Protein AF-A0A2W4NJB2-F1 (afdb_monomer_lite)

Foldseek 3Di:
DDDDDPPLDQQPCVNVVAQAAWDGSVPGDIDGHDDDDQQFDAQLPHHNDTDWLLDDPRDFDACVNVVAQADWDGRRNGDIYGNHDDDPQWDACPPHHRDTHHDDDDDFDDCVNLVAQADWDGRVPPDIDGNHADDPQWHQPHVRNDTDHPDD

pLDDT: mean 83.18, std 14.78, range [39.47, 97.06]

Radius of gyration: 31.22 Å; chains: 1; bounding box: 65×53×68 Å

Structure (mmCIF, N/CA/C/O backbone):
data_AF-A0A2W4NJB2-F1
#
_entry.id   AF-A0A2W4NJB2-F1
#
loop_
_atom_site.group_PDB
_atom_site.id
_atom_site.type_symbol
_atom_site.label_atom_id
_atom_site.label_alt_id
_atom_site.label_comp_id
_atom_site.label_asym_id
_atom_site.label_entity_id
_atom_site.label_seq_id
_atom_site.pdbx_PDB_ins_code
_atom_site.Cartn_x
_atom_site.Cartn_y
_atom_site.Cartn_z
_atom_site.occupancy
_atom_site.B_iso_or_equiv
_atom_site.auth_seq_id
_atom_site.auth_comp_id
_atom_site.auth_asym_id
_atom_site.auth_atom_id
_atom_site.pdbx_PDB_model_num
ATOM 1 N N . MET A 1 1 ? 9.952 39.858 -34.408 1.00 39.47 1 MET A N 1
ATOM 2 C CA . MET A 1 1 ? 11.120 39.168 -34.998 1.00 39.47 1 MET A CA 1
ATOM 3 C C . MET A 1 1 ? 12.391 39.791 -34.422 1.00 39.47 1 MET A C 1
ATOM 5 O O . MET A 1 1 ? 12.916 40.743 -34.991 1.00 39.47 1 MET A O 1
ATOM 9 N N . ARG A 1 2 ? 12.824 39.369 -33.225 1.00 43.12 2 ARG A N 1
ATOM 10 C CA . ARG A 1 2 ? 14.043 39.904 -32.595 1.00 43.12 2 ARG A CA 1
ATOM 11 C C . ARG A 1 2 ? 15.252 39.201 -33.215 1.00 43.12 2 ARG A C 1
ATOM 13 O O . ARG A 1 2 ? 15.374 37.991 -33.103 1.00 43.12 2 ARG A O 1
ATOM 20 N N . ARG A 1 3 ? 16.104 39.956 -33.914 1.00 46.75 3 ARG A N 1
ATOM 21 C CA . ARG A 1 3 ? 17.381 39.461 -34.444 1.00 46.75 3 ARG A CA 1
ATOM 22 C C . ARG A 1 3 ? 18.374 39.353 -33.280 1.00 46.75 3 ARG A C 1
ATOM 24 O O . ARG A 1 3 ? 18.664 40.368 -32.650 1.00 46.75 3 ARG A O 1
ATOM 31 N N . LEU A 1 4 ? 18.843 38.142 -32.981 1.00 44.22 4 LEU A N 1
ATOM 32 C CA . LEU A 1 4 ? 19.914 37.887 -32.011 1.00 44.22 4 LEU A CA 1
ATOM 33 C C . LEU A 1 4 ? 21.261 38.432 -32.539 1.00 44.22 4 LEU A C 1
ATOM 35 O O . LEU A 1 4 ? 21.484 38.426 -33.754 1.00 44.22 4 LEU A O 1
ATOM 39 N N . PRO A 1 5 ? 22.151 38.931 -31.658 1.00 46.00 5 PRO A N 1
ATOM 40 C CA . PRO A 1 5 ? 23.464 39.443 -32.040 1.00 46.00 5 PRO A CA 1
ATOM 41 C C . PRO A 1 5 ? 24.346 38.325 -32.612 1.00 46.00 5 PRO A C 1
ATOM 43 O O . PRO A 1 5 ? 24.349 37.199 -32.113 1.00 46.00 5 PRO A O 1
ATOM 46 N N . ALA A 1 6 ? 25.108 38.650 -33.658 1.00 42.94 6 ALA A N 1
ATOM 47 C CA . ALA A 1 6 ? 26.043 37.737 -34.306 1.00 42.94 6 ALA A CA 1
ATOM 48 C C . ALA A 1 6 ? 27.057 37.188 -33.282 1.00 42.94 6 ALA A C 1
ATOM 50 O O . ALA A 1 6 ? 27.917 37.926 -32.809 1.00 42.94 6 ALA A O 1
ATOM 51 N N . GLY A 1 7 ? 26.926 35.908 -32.916 1.00 47.84 7 GLY A N 1
ATOM 52 C CA . GLY A 1 7 ? 27.887 35.204 -32.057 1.00 47.84 7 GLY A CA 1
ATOM 53 C C . GLY A 1 7 ? 27.299 34.221 -31.040 1.00 47.84 7 GLY A C 1
ATOM 54 O O . GLY A 1 7 ? 28.022 33.338 -30.595 1.00 47.84 7 GLY A O 1
ATOM 55 N N . ARG A 1 8 ? 26.006 34.306 -30.692 1.00 48.91 8 ARG A N 1
ATOM 56 C CA . ARG A 1 8 ? 25.308 33.249 -29.931 1.00 48.91 8 ARG A CA 1
ATOM 57 C C . ARG A 1 8 ? 24.401 32.483 -30.881 1.00 48.91 8 ARG A C 1
ATOM 59 O O . ARG A 1 8 ? 23.277 32.902 -31.136 1.00 48.91 8 ARG A O 1
ATOM 66 N N . GLN A 1 9 ? 24.933 31.432 -31.491 1.00 51.38 9 GLN A N 1
ATOM 67 C CA . GLN A 1 9 ? 24.121 30.532 -32.304 1.00 51.38 9 GLN A CA 1
ATOM 68 C C . GLN A 1 9 ? 23.323 29.637 -31.351 1.00 51.38 9 GLN A C 1
ATOM 70 O O . GLN A 1 9 ? 23.904 29.086 -30.417 1.00 51.38 9 GLN A O 1
ATOM 75 N N . ALA A 1 10 ? 22.012 29.523 -31.573 1.00 52.66 10 ALA A N 1
ATOM 76 C CA . ALA A 1 10 ? 21.207 28.480 -30.949 1.00 52.66 10 ALA A CA 1
ATOM 77 C C . ALA A 1 10 ? 21.867 27.131 -31.262 1.00 52.66 10 ALA A C 1
ATOM 79 O O . ALA A 1 10 ? 22.157 26.843 -32.428 1.00 52.66 10 ALA A O 1
ATOM 80 N N . ALA A 1 11 ? 22.159 26.332 -30.237 1.00 56.97 11 ALA A N 1
ATOM 81 C CA . ALA A 1 11 ? 22.701 25.000 -30.459 1.00 56.97 11 ALA A CA 1
ATOM 82 C C . ALA A 1 11 ? 21.615 24.151 -31.136 1.00 56.97 11 ALA A C 1
ATOM 84 O O . ALA A 1 11 ? 20.604 23.844 -30.512 1.00 56.97 11 ALA A O 1
ATOM 85 N N . GLY A 1 12 ? 21.793 23.811 -32.417 1.00 57.06 12 GLY A N 1
ATOM 86 C CA . GLY A 1 12 ? 20.869 22.928 -33.140 1.00 57.06 12 GLY A CA 1
ATOM 87 C C . GLY A 1 12 ? 20.786 21.536 -32.497 1.00 57.06 12 GLY A C 1
ATOM 88 O O . GLY A 1 12 ? 21.660 21.178 -31.705 1.00 57.06 12 GLY A O 1
ATOM 89 N N . LEU A 1 13 ? 19.762 20.742 -32.845 1.00 56.97 13 LEU A N 1
ATOM 90 C CA . LEU A 1 13 ? 19.550 19.387 -32.295 1.00 56.97 13 LEU A CA 1
ATOM 91 C C . LEU A 1 13 ? 20.835 18.533 -32.307 1.00 56.97 13 LEU A C 1
ATOM 93 O O . LEU A 1 13 ? 21.161 17.871 -31.324 1.00 56.97 13 LEU A O 1
ATOM 97 N N . GLU A 1 14 ? 21.603 18.624 -33.394 1.00 54.72 14 GLU A N 1
ATOM 98 C CA . GLU A 1 14 ? 22.846 17.876 -33.623 1.00 54.72 14 GLU A CA 1
ATOM 99 C C . GLU A 1 14 ? 23.981 18.270 -32.663 1.00 54.72 14 GLU A C 1
ATOM 101 O O . GLU A 1 14 ? 24.818 17.439 -32.321 1.00 54.72 14 GLU A O 1
ATOM 106 N N . ALA A 1 15 ? 24.004 19.521 -32.188 1.00 54.56 15 ALA A N 1
ATOM 107 C CA . ALA A 1 15 ? 25.032 20.025 -31.275 1.00 54.56 15 ALA A CA 1
ATOM 108 C C . ALA A 1 15 ? 24.775 19.634 -29.810 1.00 54.56 15 ALA A C 1
ATOM 110 O O . ALA A 1 15 ? 25.699 19.656 -29.000 1.00 54.56 15 ALA A O 1
ATOM 111 N N . GLN A 1 16 ? 23.529 19.287 -29.474 1.00 64.44 16 GLN A N 1
ATOM 112 C CA . GLN A 1 16 ? 23.117 18.898 -28.120 1.00 64.44 16 GLN A CA 1
ATOM 113 C C . GLN A 1 16 ? 22.898 17.385 -27.980 1.00 64.44 16 GLN A C 1
ATOM 115 O O . GLN A 1 16 ? 22.660 16.899 -26.878 1.00 64.44 16 GLN A O 1
ATOM 120 N N . GLY A 1 17 ? 22.984 16.637 -29.087 1.00 71.31 17 GLY A N 1
ATOM 121 C CA . GLY A 1 17 ? 22.823 15.186 -29.097 1.00 71.31 17 GLY A CA 1
ATOM 122 C C . GLY A 1 17 ? 21.424 14.712 -28.697 1.00 71.31 17 GLY A C 1
ATOM 123 O O . GLY A 1 17 ? 21.291 13.558 -28.312 1.00 71.31 17 GLY A O 1
ATOM 124 N N . ALA A 1 18 ? 20.394 15.557 -28.765 1.00 80.56 18 ALA A N 1
ATOM 125 C CA . ALA A 1 18 ? 19.025 15.176 -28.425 1.00 80.56 18 ALA A CA 1
ATOM 126 C C . ALA A 1 18 ? 18.309 14.536 -29.623 1.00 80.56 18 ALA A C 1
ATOM 128 O O . ALA A 1 18 ? 18.365 15.048 -30.740 1.00 80.56 18 ALA A O 1
ATOM 129 N N . GLU A 1 19 ? 17.616 13.432 -29.375 1.00 82.06 19 GLU A N 1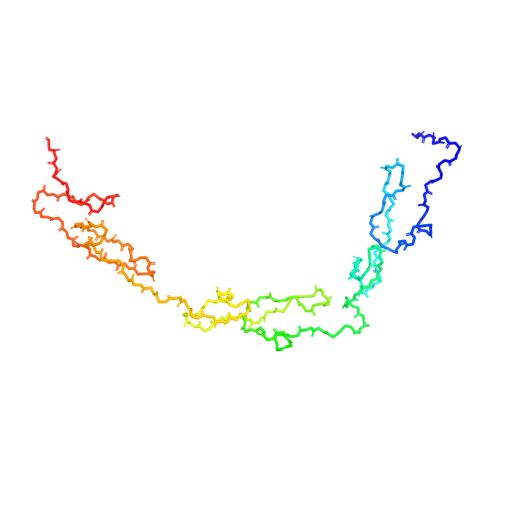
ATOM 130 C CA . GLU A 1 19 ? 16.840 12.667 -30.358 1.00 82.06 19 GLU A CA 1
ATOM 131 C C . GLU A 1 19 ? 15.331 12.889 -30.199 1.00 82.06 19 GLU A C 1
ATOM 133 O O . GLU A 1 19 ? 14.580 12.725 -31.158 1.00 82.06 19 GLU A O 1
ATOM 138 N N . CYS A 1 20 ? 14.883 13.293 -29.007 1.00 82.88 20 CYS A N 1
ATOM 139 C CA . CYS A 1 20 ? 13.471 13.451 -28.674 1.00 82.88 20 CYS A CA 1
ATOM 140 C C . CYS A 1 20 ? 13.236 14.466 -27.549 1.00 82.88 20 CYS A C 1
ATOM 142 O O . CYS A 1 20 ? 14.156 14.844 -26.824 1.00 82.88 20 CYS A O 1
ATOM 144 N N . GLY A 1 21 ? 11.979 14.890 -27.393 1.00 83.94 21 GLY A N 1
ATOM 145 C CA . GLY A 1 21 ? 11.562 15.774 -26.305 1.00 83.94 21 GLY A CA 1
ATOM 146 C C . GLY A 1 21 ? 11.921 17.247 -26.522 1.00 83.94 21 GLY A C 1
ATOM 147 O O . GLY A 1 21 ? 12.248 17.682 -27.625 1.00 83.94 21 GLY A O 1
ATOM 148 N N . ALA A 1 22 ? 11.807 18.037 -25.458 1.00 86.88 22 ALA A N 1
ATOM 149 C CA . ALA A 1 22 ? 11.998 19.481 -25.494 1.00 86.88 22 ALA A CA 1
ATOM 150 C C . ALA A 1 22 ? 13.298 19.872 -24.784 1.00 86.88 22 ALA A C 1
ATOM 152 O O . ALA A 1 22 ? 13.463 19.592 -23.597 1.00 86.88 22 ALA A O 1
ATOM 153 N N . ILE A 1 23 ? 14.191 20.569 -25.487 1.00 84.31 23 ILE A N 1
ATOM 154 C CA . ILE A 1 23 ? 15.462 21.056 -24.933 1.00 84.31 23 ILE A CA 1
ATOM 155 C C . ILE A 1 23 ? 15.557 22.574 -25.049 1.00 84.31 23 ILE A C 1
ATOM 157 O O . ILE A 1 23 ? 15.011 23.173 -25.971 1.00 84.31 23 ILE A O 1
ATOM 161 N N . GLY A 1 24 ? 16.262 23.216 -24.122 1.00 84.06 24 GLY A N 1
ATOM 162 C CA . GLY A 1 24 ? 16.576 24.637 -24.251 1.00 84.06 24 GLY A CA 1
ATOM 163 C C . GLY A 1 24 ? 17.641 24.873 -25.324 1.00 84.06 24 GLY A C 1
ATOM 164 O O . GLY A 1 24 ? 18.569 24.084 -25.473 1.00 84.06 24 GLY A O 1
ATOM 165 N N . ASP A 1 25 ? 17.559 25.986 -26.045 1.00 79.62 25 ASP A N 1
ATOM 166 C CA . ASP A 1 25 ? 18.590 26.393 -27.012 1.00 79.62 25 ASP A CA 1
ATOM 167 C C . ASP A 1 25 ? 19.775 27.151 -26.372 1.00 79.62 25 ASP A C 1
ATOM 169 O O . ASP A 1 25 ? 20.692 27.603 -27.061 1.00 79.62 25 ASP A O 1
ATOM 173 N N . GLY A 1 26 ? 19.736 27.333 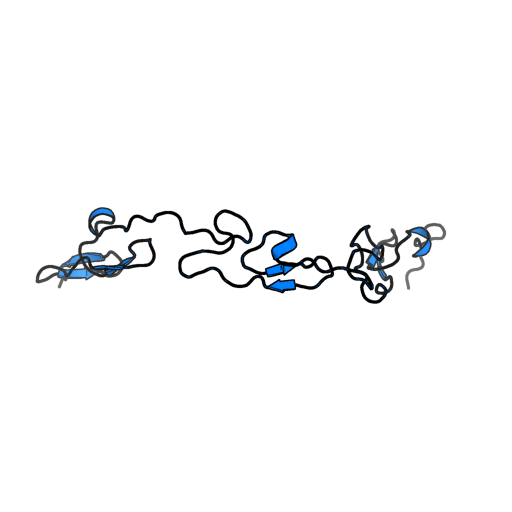-25.046 1.00 75.12 26 GLY A N 1
ATOM 174 C CA . GLY A 1 26 ? 20.698 28.129 -24.277 1.00 75.12 26 GLY A CA 1
ATOM 175 C C . GLY A 1 26 ? 20.499 29.650 -24.373 1.00 75.12 26 GLY A C 1
ATOM 176 O O . GLY A 1 26 ? 21.214 30.401 -23.708 1.00 75.12 26 GLY A O 1
ATOM 177 N N . CYS A 1 27 ? 19.525 30.118 -25.157 1.00 81.44 27 CYS A N 1
ATOM 178 C CA . CYS A 1 27 ? 19.147 31.5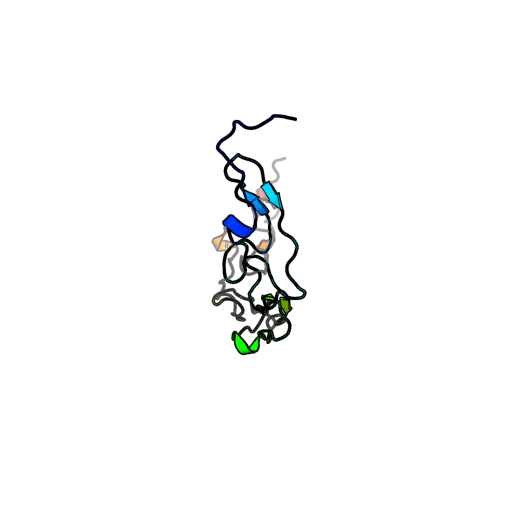25 -25.318 1.00 81.44 27 CYS A CA 1
ATOM 179 C C . CYS A 1 27 ? 17.748 31.847 -24.762 1.00 81.44 27 CYS A C 1
ATOM 181 O O . CYS A 1 27 ? 17.355 33.015 -24.756 1.00 81.44 27 CYS A O 1
ATOM 183 N N . GLY A 1 28 ? 17.051 30.844 -24.221 1.00 78.56 28 GLY A N 1
ATOM 184 C CA . GLY A 1 28 ? 15.745 30.983 -23.574 1.00 78.56 28 GLY A CA 1
ATOM 185 C C . GLY A 1 28 ? 14.576 30.517 -24.440 1.00 78.56 28 GLY A C 1
ATOM 186 O O . GLY A 1 28 ? 13.439 30.576 -23.975 1.00 78.56 28 GLY A O 1
ATOM 187 N N . ASP A 1 29 ? 14.852 30.030 -25.650 1.00 81.31 29 ASP A N 1
ATOM 188 C CA . ASP A 1 29 ? 13.874 29.376 -26.509 1.00 81.31 29 ASP A CA 1
ATOM 189 C C . ASP A 1 29 ? 13.946 27.846 -26.329 1.00 81.31 29 ASP A C 1
ATOM 191 O O . ASP A 1 29 ? 14.926 27.289 -25.821 1.00 81.31 29 ASP A O 1
ATOM 195 N N . ILE A 1 30 ? 12.873 27.154 -26.722 1.00 81.75 30 ILE A N 1
ATOM 196 C CA . ILE A 1 30 ? 12.772 25.693 -26.646 1.00 81.75 30 ILE A CA 1
ATOM 197 C C . ILE A 1 30 ? 12.870 25.109 -28.054 1.00 81.75 30 ILE A C 1
ATOM 199 O O . ILE A 1 30 ? 12.116 25.484 -28.953 1.00 81.75 30 ILE A O 1
ATOM 203 N N . ILE A 1 31 ? 13.759 24.139 -28.219 1.00 83.38 31 ILE A N 1
ATOM 204 C CA . ILE A 1 31 ? 13.867 23.279 -29.390 1.00 83.38 31 ILE A CA 1
ATOM 205 C C . ILE A 1 31 ? 13.007 22.040 -29.135 1.00 83.38 31 ILE A C 1
ATOM 207 O O . ILE A 1 31 ? 13.201 21.327 -28.151 1.00 83.38 31 ILE A O 1
ATOM 211 N N . GLN A 1 32 ? 12.044 21.801 -30.024 1.00 83.94 32 GLN A N 1
ATOM 212 C CA . GLN A 1 32 ? 11.169 20.630 -29.990 1.00 83.94 32 GLN A CA 1
ATOM 213 C C . GLN A 1 32 ? 11.740 19.554 -30.914 1.00 83.94 32 GLN A C 1
ATOM 215 O O . GLN A 1 32 ? 11.744 19.721 -32.135 1.00 83.94 32 GLN A O 1
ATOM 220 N N . CYS A 1 33 ? 12.235 18.469 -30.330 1.00 83.06 33 CYS A N 1
ATOM 221 C CA . CYS A 1 33 ? 12.639 17.280 -31.066 1.00 83.06 33 CYS A CA 1
ATOM 222 C C . CYS A 1 33 ? 11.405 16.418 -31.381 1.00 83.06 33 CYS A C 1
ATOM 224 O O . CYS A 1 33 ? 10.355 16.550 -30.748 1.00 83.06 33 CYS A O 1
ATOM 226 N N . GLY A 1 34 ? 11.521 15.547 -32.385 1.00 82.06 34 GLY A N 1
ATOM 227 C CA . GLY A 1 34 ? 10.430 14.661 -32.789 1.00 82.06 34 GLY A CA 1
ATOM 228 C C . GLY A 1 34 ? 10.056 13.629 -31.714 1.00 82.06 34 GLY A C 1
ATOM 229 O O . GLY A 1 34 ? 10.779 13.458 -30.728 1.00 82.06 34 GLY A O 1
ATOM 230 N N . PRO A 1 35 ? 8.922 12.929 -31.884 1.00 82.44 35 PRO A N 1
ATOM 231 C CA . PRO A 1 35 ? 8.624 11.757 -31.073 1.00 82.44 35 PRO A CA 1
ATOM 232 C C . PRO A 1 35 ? 9.638 10.644 -31.365 1.00 82.44 35 PRO A C 1
ATOM 234 O O . PRO A 1 35 ? 10.220 10.586 -32.451 1.00 82.44 35 PRO A O 1
ATOM 237 N N . CYS A 1 36 ? 9.821 9.743 -30.405 1.00 80.12 36 CYS A N 1
ATOM 238 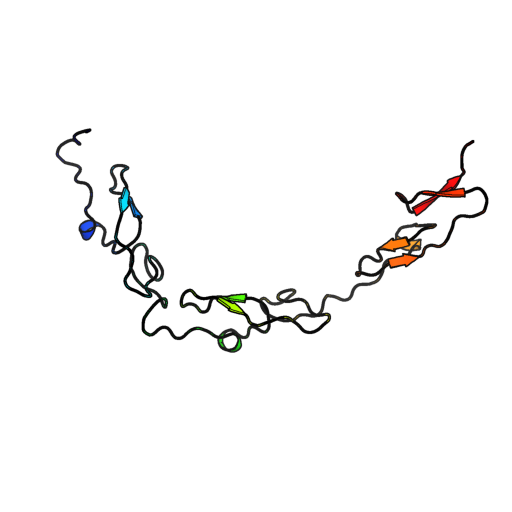C CA . CYS A 1 36 ? 10.623 8.550 -30.628 1.00 80.12 36 CYS A CA 1
ATOM 239 C C . CYS A 1 36 ? 9.927 7.561 -31.583 1.00 80.12 36 CYS A C 1
ATOM 241 O O . CYS A 1 36 ? 8.697 7.597 -31.702 1.00 80.12 36 CYS A O 1
ATOM 243 N N . PRO A 1 37 ? 10.693 6.680 -32.259 1.00 78.69 37 PRO A N 1
ATOM 244 C CA . PRO A 1 37 ? 10.151 5.544 -33.002 1.00 78.69 37 PRO A CA 1
ATOM 245 C C . PRO A 1 37 ? 9.181 4.709 -32.160 1.00 78.69 37 PRO A C 1
ATOM 247 O O . PRO A 1 37 ? 9.242 4.742 -30.931 1.00 78.69 37 PRO A O 1
ATOM 250 N N . GLU A 1 38 ? 8.297 3.956 -32.823 1.00 71.31 38 GLU A N 1
ATOM 251 C CA . GLU A 1 38 ? 7.298 3.127 -32.143 1.00 71.31 38 GLU A CA 1
ATOM 252 C C . GLU A 1 38 ? 7.966 2.226 -31.103 1.00 71.31 38 GLU A C 1
ATOM 254 O O . GLU A 1 38 ? 8.917 1.493 -31.390 1.00 71.31 38 GLU A O 1
ATOM 259 N N . GLY A 1 39 ? 7.485 2.369 -29.872 1.00 69.31 39 GLY A N 1
ATOM 260 C CA . GLY A 1 39 ? 8.033 1.693 -28.722 1.00 69.31 39 GLY A CA 1
ATOM 261 C C . GLY A 1 39 ? 9.384 2.230 -28.217 1.00 69.31 39 GLY A C 1
ATOM 262 O O . GLY A 1 39 ? 10.231 1.531 -27.693 1.00 69.31 39 GLY A O 1
ATOM 263 N N . GLN A 1 40 ? 9.677 3.507 -28.344 1.00 77.25 40 GLN A N 1
ATOM 264 C CA . GLN A 1 40 ? 10.788 4.085 -27.590 1.00 77.25 40 GLN A CA 1
ATOM 265 C C . GLN A 1 40 ? 10.250 5.193 -26.711 1.00 77.25 40 GLN A C 1
ATOM 267 O O . GLN A 1 40 ? 9.384 5.968 -27.116 1.00 77.25 40 GLN A O 1
ATOM 272 N N . VAL A 1 41 ? 10.758 5.260 -25.486 1.00 78.00 41 VAL A N 1
ATOM 273 C CA . VAL A 1 41 ? 10.360 6.287 -24.533 1.00 78.00 41 VAL A CA 1
ATOM 274 C C . VAL A 1 41 ? 11.470 7.322 -24.482 1.00 78.00 41 VAL A C 1
ATOM 276 O O . VAL A 1 41 ? 12.647 7.009 -24.282 1.00 78.00 41 VAL A O 1
ATOM 279 N N . CYS A 1 42 ? 11.090 8.579 -24.692 1.00 82.75 42 CYS A N 1
ATOM 280 C CA . CYS A 1 42 ? 12.044 9.668 -24.644 1.00 82.75 42 CYS A CA 1
ATOM 281 C C . CYS A 1 42 ? 12.597 9.833 -23.230 1.00 82.75 42 CYS A C 1
ATOM 283 O O . CYS A 1 42 ? 11.836 10.089 -22.297 1.00 82.75 42 CYS A O 1
ATOM 285 N N . GLY A 1 43 ? 13.914 9.721 -23.071 1.00 79.12 43 GLY A N 1
ATOM 286 C CA . GLY A 1 43 ? 14.556 9.882 -21.772 1.00 79.12 43 GLY A CA 1
ATOM 287 C C . GLY A 1 43 ? 14.675 8.606 -20.937 1.00 79.12 43 GLY A C 1
ATOM 288 O O . GLY A 1 43 ? 15.097 8.705 -19.789 1.00 79.12 43 GLY A O 1
ATOM 289 N N . ALA A 1 44 ? 14.287 7.432 -21.450 1.00 75.12 44 ALA A N 1
ATOM 290 C CA . ALA A 1 44 ? 14.156 6.235 -20.610 1.00 75.12 44 ALA A CA 1
ATOM 291 C C . ALA A 1 44 ? 15.482 5.640 -20.122 1.00 75.12 44 ALA A C 1
ATOM 293 O O . ALA A 1 44 ? 15.532 5.074 -19.034 1.00 75.12 44 ALA A O 1
ATOM 294 N N . THR A 1 45 ? 16.555 5.769 -20.899 1.00 73.38 45 THR A N 1
ATOM 295 C CA . THR A 1 45 ? 17.910 5.361 -20.486 1.00 73.38 45 THR A CA 1
ATOM 296 C C . THR A 1 45 ? 18.821 6.562 -20.289 1.00 73.38 45 THR A C 1
ATOM 298 O O . THR A 1 45 ? 19.596 6.604 -19.338 1.00 73.38 45 THR A O 1
ATOM 301 N N . GLU A 1 46 ? 18.709 7.559 -21.167 1.00 79.44 46 GLU A N 1
ATOM 302 C CA . GLU A 1 46 ? 19.485 8.795 -21.121 1.00 79.44 46 GLU A CA 1
ATOM 303 C C . GLU A 1 46 ? 18.592 9.993 -21.477 1.00 79.44 46 GLU A C 1
ATOM 305 O O . GLU A 1 46 ? 17.713 9.859 -22.332 1.00 79.44 46 GLU A O 1
ATOM 310 N N . PRO A 1 47 ? 18.801 11.178 -20.871 1.00 83.00 47 PRO A N 1
ATOM 311 C CA . PRO A 1 47 ? 17.971 12.353 -21.125 1.00 83.00 47 PRO A CA 1
ATOM 312 C C . PRO A 1 47 ? 17.914 12.730 -22.608 1.00 83.00 47 PRO A C 1
ATOM 314 O O . PRO A 1 47 ? 18.946 12.861 -23.261 1.00 83.00 47 PRO A O 1
ATOM 317 N N . ASN A 1 48 ? 16.704 12.978 -23.119 1.00 80.69 48 ASN A N 1
ATOM 318 C CA . ASN A 1 48 ? 16.455 13.384 -24.510 1.00 80.69 48 ASN A CA 1
ATOM 319 C C . ASN A 1 48 ? 16.978 12.392 -25.567 1.00 80.69 48 ASN A C 1
ATOM 321 O O . ASN A 1 48 ? 17.131 12.761 -26.731 1.00 80.69 48 ASN A O 1
ATOM 325 N N . LYS A 1 49 ? 17.242 11.141 -25.175 1.00 84.81 49 LYS A N 1
ATOM 326 C CA . LYS A 1 49 ? 17.548 10.021 -26.066 1.00 84.81 49 LYS A CA 1
ATOM 327 C C . LYS A 1 49 ? 16.351 9.102 -26.176 1.00 84.81 49 LYS A C 1
ATOM 329 O O . LYS A 1 49 ? 15.636 8.894 -25.192 1.00 84.81 49 LYS A O 1
ATOM 334 N N . CYS A 1 50 ? 16.135 8.550 -27.361 1.00 81.31 50 CYS A N 1
ATOM 335 C CA . CYS A 1 50 ? 15.134 7.513 -27.511 1.00 81.31 50 CYS A CA 1
ATOM 336 C C . CYS A 1 50 ? 15.724 6.190 -27.032 1.00 81.31 50 CYS A C 1
ATOM 338 O O . CYS A 1 50 ? 16.775 5.759 -27.499 1.00 81.31 50 CYS A O 1
ATOM 340 N N . GLY A 1 51 ? 15.072 5.555 -26.065 1.00 73.81 51 GLY A N 1
ATOM 341 C CA . GLY A 1 51 ? 15.589 4.325 -25.486 1.00 73.81 51 GLY A CA 1
ATOM 342 C C . GLY A 1 51 ? 14.591 3.647 -24.564 1.00 73.81 51 GLY A C 1
ATOM 343 O O . GLY A 1 51 ? 13.404 3.978 -24.545 1.00 73.81 51 GLY A O 1
ATOM 344 N N . GLY A 1 52 ? 15.109 2.704 -23.785 1.00 68.56 52 GLY A N 1
ATOM 345 C CA . GLY A 1 52 ? 14.345 1.921 -22.823 1.00 68.56 52 GLY A CA 1
ATOM 346 C C . GLY A 1 52 ? 13.519 0.795 -23.448 1.00 68.56 52 GLY A C 1
ATOM 347 O O . GLY A 1 52 ? 13.418 0.697 -24.673 1.00 68.56 52 GLY A O 1
ATOM 348 N N . PRO A 1 53 ? 12.919 -0.060 -22.606 1.00 60.66 53 PRO A N 1
ATOM 349 C CA . PRO A 1 53 ? 12.163 -1.225 -23.036 1.00 60.66 53 PRO A CA 1
ATOM 350 C C . PRO A 1 53 ? 10.804 -0.851 -23.646 1.00 60.66 53 PRO A C 1
ATOM 352 O O . PRO A 1 53 ? 9.920 -1.669 -23.711 1.00 60.66 53 PRO A O 1
ATOM 355 N N . GLY A 1 54 ? 10.567 0.353 -24.159 1.00 57.31 54 GLY A N 1
ATOM 356 C CA . GLY A 1 54 ? 9.267 0.630 -24.784 1.00 57.31 54 GLY A CA 1
ATOM 357 C C . GLY A 1 54 ? 8.977 -0.209 -26.042 1.00 57.31 54 GLY A C 1
ATOM 358 O O . GLY A 1 54 ? 7.903 -0.066 -26.608 1.00 57.31 54 GLY A O 1
ATOM 359 N N . GLY A 1 55 ? 9.968 -0.964 -26.552 1.00 57.00 55 GLY A N 1
ATOM 360 C CA . GLY A 1 55 ? 10.227 -1.147 -27.988 1.00 57.00 55 GLY A CA 1
ATOM 361 C C . GLY A 1 55 ? 10.011 -2.516 -28.571 1.00 57.00 55 GLY A C 1
ATOM 362 O O . GLY A 1 55 ? 9.786 -3.468 -27.830 1.00 57.00 55 GLY A O 1
ATOM 363 N N . PRO A 1 56 ? 10.118 -2.651 -29.909 1.00 49.25 56 PRO A N 1
ATOM 364 C CA . PRO A 1 56 ? 10.110 -3.957 -30.553 1.00 49.25 56 PRO A CA 1
ATOM 365 C C . PRO A 1 56 ? 11.257 -4.801 -29.977 1.00 49.25 56 PRO A C 1
ATOM 367 O O . PRO A 1 56 ? 12.425 -4.569 -30.286 1.00 49.25 56 PRO A O 1
ATOM 370 N N . GLY A 1 57 ? 10.908 -5.750 -29.102 1.00 61.97 57 GLY A N 1
ATOM 371 C CA . GLY A 1 57 ? 11.850 -6.575 -28.339 1.00 61.97 57 GLY A CA 1
ATOM 372 C C . GLY A 1 57 ? 11.839 -6.364 -26.821 1.00 61.97 57 GLY A C 1
ATOM 373 O O . GLY A 1 57 ? 12.671 -6.966 -26.148 1.00 61.97 57 GLY A O 1
ATOM 374 N N . CYS A 1 58 ? 10.938 -5.546 -26.272 1.00 72.69 58 CYS A N 1
ATOM 375 C CA . CYS A 1 58 ? 10.696 -5.558 -24.837 1.00 72.69 58 CYS A CA 1
ATOM 376 C C . CYS A 1 58 ? 9.991 -6.830 -24.404 1.00 72.69 58 CYS A C 1
ATOM 378 O O . CYS A 1 58 ? 8.974 -7.207 -24.987 1.00 72.69 58 CYS A O 1
ATOM 380 N N . GLU A 1 59 ? 10.516 -7.448 -23.358 1.00 82.62 59 GLU A N 1
ATOM 381 C CA . GLU A 1 59 ? 9.823 -8.503 -22.644 1.00 82.62 59 GLU A CA 1
ATOM 382 C C . GLU A 1 59 ? 9.158 -7.882 -21.405 1.00 82.62 59 GLU A C 1
ATOM 384 O O . GLU A 1 59 ? 9.879 -7.407 -20.522 1.00 82.62 59 GLU A O 1
ATOM 389 N N . PRO A 1 60 ? 7.814 -7.800 -21.368 1.00 84.12 60 PRO A N 1
ATOM 390 C CA . PRO A 1 60 ? 7.093 -7.173 -20.268 1.00 84.12 60 PRO A CA 1
ATOM 391 C C . PRO A 1 60 ? 7.247 -7.989 -18.992 1.00 84.12 60 PRO A C 1
ATOM 393 O O . PRO A 1 60 ? 7.047 -9.204 -18.998 1.00 84.12 60 PRO A O 1
ATOM 396 N N . LEU A 1 61 ? 7.572 -7.310 -17.892 1.00 89.38 61 LEU A N 1
ATOM 397 C CA . LEU A 1 61 ? 7.606 -7.934 -16.575 1.00 89.38 61 LEU A CA 1
ATOM 398 C C . LEU A 1 61 ? 6.194 -8.332 -16.148 1.00 89.38 61 LEU A C 1
ATOM 400 O O . LEU A 1 61 ? 5.259 -7.529 -16.187 1.00 89.38 61 LEU A O 1
ATOM 404 N N . SER A 1 62 ? 6.059 -9.571 -15.696 1.00 93.00 62 SER A N 1
ATOM 405 C CA . SER A 1 62 ? 4.853 -10.085 -15.066 1.00 93.00 62 SER A CA 1
ATOM 406 C C . SER A 1 62 ? 4.884 -9.884 -13.549 1.00 93.00 62 SER A C 1
ATOM 408 O O . SER A 1 62 ? 5.909 -9.555 -12.948 1.00 93.00 62 SER A O 1
ATOM 410 N N . CYS A 1 63 ? 3.746 -10.137 -12.904 1.00 95.62 63 CYS A N 1
ATOM 411 C CA . CYS A 1 63 ? 3.647 -10.149 -11.445 1.00 95.62 63 CYS A CA 1
ATOM 412 C C . CYS A 1 63 ? 4.587 -11.176 -10.805 1.00 95.62 63 CYS A C 1
ATOM 414 O O . CYS A 1 63 ? 5.147 -10.915 -9.746 1.00 95.62 63 CYS A O 1
ATOM 416 N N . GLU A 1 64 ? 4.805 -12.315 -11.464 1.00 94.81 64 GLU A N 1
ATOM 417 C CA . GLU A 1 64 ? 5.675 -13.383 -10.967 1.00 94.81 64 GLU A CA 1
ATOM 418 C C . GLU A 1 64 ? 7.152 -12.963 -11.002 1.00 94.81 64 GLU A C 1
ATOM 420 O O . GLU A 1 64 ? 7.902 -13.281 -10.081 1.00 94.81 64 GLU A O 1
ATOM 425 N N . ASP A 1 65 ? 7.555 -12.180 -12.009 1.00 93.62 65 ASP A N 1
ATOM 426 C CA . ASP A 1 65 ? 8.943 -11.721 -12.174 1.00 93.62 65 ASP A CA 1
ATOM 427 C C . ASP A 1 65 ? 9.390 -10.759 -11.069 1.00 93.62 65 ASP A C 1
ATOM 429 O O . ASP A 1 65 ? 10.571 -10.708 -10.715 1.00 93.62 65 ASP A O 1
ATOM 433 N N . VAL A 1 66 ? 8.446 -9.993 -10.517 1.00 92.25 66 VAL A N 1
ATOM 434 C CA . VAL A 1 66 ? 8.695 -9.025 -9.438 1.00 92.25 66 VAL A CA 1
ATOM 435 C C . VAL A 1 66 ? 8.146 -9.483 -8.089 1.00 92.25 66 VAL A C 1
ATOM 437 O O . VAL A 1 66 ? 8.150 -8.703 -7.137 1.00 92.25 66 VAL A O 1
ATOM 440 N N . ASP A 1 67 ? 7.686 -10.735 -8.004 1.00 94.50 67 ASP A N 1
ATOM 441 C CA . ASP A 1 67 ? 7.091 -11.323 -6.803 1.00 94.50 67 ASP A CA 1
ATOM 442 C C . ASP A 1 67 ? 5.918 -10.477 -6.248 1.00 94.50 67 ASP A C 1
ATOM 444 O O . ASP A 1 67 ? 5.747 -10.320 -5.041 1.00 94.50 67 ASP A O 1
ATOM 448 N N . ALA A 1 68 ? 5.092 -9.903 -7.125 1.00 96.25 68 ALA A N 1
ATOM 449 C CA . ALA A 1 68 ? 3.884 -9.165 -6.763 1.00 96.25 68 ALA A CA 1
ATOM 450 C C . ALA A 1 68 ? 2.670 -10.105 -6.662 1.00 96.25 68 ALA A C 1
ATOM 452 O O . ALA A 1 68 ? 2.369 -10.865 -7.578 1.00 96.25 68 ALA A O 1
ATOM 453 N N . GLU A 1 69 ? 1.935 -10.016 -5.557 1.00 96.56 69 GLU A N 1
ATOM 454 C CA . GLU A 1 69 ? 0.718 -10.796 -5.285 1.00 96.56 69 GLU A CA 1
ATOM 455 C C . GLU A 1 69 ? -0.566 -9.996 -5.530 1.00 96.56 69 GLU A C 1
ATOM 457 O O . GLU A 1 69 ? -1.647 -10.573 -5.623 1.00 96.56 69 GLU A O 1
ATOM 462 N N . CYS A 1 70 ? -0.471 -8.665 -5.581 1.00 97.06 70 CYS A N 1
ATOM 463 C CA . CYS A 1 70 ? -1.623 -7.781 -5.703 1.00 97.06 70 CYS A CA 1
ATOM 464 C C . CYS A 1 70 ? -1.251 -6.391 -6.231 1.00 97.06 70 CYS A C 1
ATOM 466 O O . CYS A 1 70 ? -0.097 -5.959 -6.181 1.00 97.06 70 CYS A O 1
ATOM 468 N N . GLY A 1 71 ? -2.271 -5.647 -6.659 1.00 95.88 71 GLY A N 1
ATOM 469 C CA . GLY A 1 71 ? -2.143 -4.262 -7.100 1.00 95.88 71 GLY A CA 1
ATOM 470 C C . GLY A 1 71 ? -1.668 -4.138 -8.544 1.00 95.88 71 GLY A C 1
ATOM 471 O O . GLY A 1 71 ? -1.641 -5.107 -9.293 1.00 95.88 71 GLY A O 1
ATOM 472 N N . SER A 1 72 ? -1.319 -2.917 -8.945 1.00 95.38 72 SER A N 1
ATOM 473 C CA . SER A 1 72 ? -0.883 -2.623 -10.311 1.00 95.38 72 SER A CA 1
ATOM 474 C C . SER A 1 72 ? 0.601 -2.283 -10.345 1.00 95.38 72 SER A C 1
ATOM 476 O O . SER A 1 72 ? 1.049 -1.390 -9.622 1.00 95.38 72 SER A O 1
ATOM 478 N N . ILE A 1 73 ? 1.342 -2.965 -11.211 1.00 93.31 73 ILE A N 1
ATOM 479 C CA . ILE A 1 73 ? 2.773 -2.754 -11.444 1.00 93.31 73 ILE A CA 1
ATOM 480 C C . ILE A 1 73 ? 3.000 -2.263 -12.874 1.00 93.31 73 ILE A C 1
ATOM 482 O O . ILE A 1 73 ? 2.202 -2.538 -13.764 1.00 93.31 73 ILE A O 1
ATOM 486 N N . GLY A 1 74 ? 4.082 -1.524 -13.110 1.00 89.50 74 GLY A N 1
ATOM 487 C CA . GLY A 1 74 ? 4.526 -1.247 -14.478 1.00 89.50 74 GLY A CA 1
ATOM 488 C C . GLY A 1 74 ? 5.273 -2.454 -15.040 1.00 89.50 74 GLY A C 1
ATOM 489 O O . GLY A 1 74 ? 6.085 -3.039 -14.326 1.00 89.50 74 GLY A O 1
ATOM 490 N N . ASP A 1 75 ? 5.046 -2.790 -16.307 1.00 85.50 75 ASP A N 1
ATOM 491 C CA . ASP A 1 75 ? 5.739 -3.900 -16.981 1.00 85.50 75 ASP A CA 1
ATOM 492 C C . ASP A 1 75 ? 7.168 -3.548 -17.439 1.00 85.50 75 ASP A C 1
ATOM 494 O O . ASP A 1 75 ? 7.907 -4.400 -17.925 1.00 85.50 75 ASP A O 1
ATOM 498 N N . GLY A 1 76 ? 7.559 -2.277 -17.309 1.00 79.94 76 GLY A N 1
ATOM 499 C CA . GLY A 1 76 ? 8.835 -1.751 -17.794 1.00 79.94 76 GLY A CA 1
ATOM 500 C C . GLY A 1 76 ? 8.863 -1.423 -19.293 1.00 79.94 76 GLY A C 1
ATOM 501 O O . GLY A 1 76 ? 9.790 -0.734 -19.723 1.00 79.94 76 GLY A O 1
ATOM 502 N N . CYS A 1 77 ? 7.846 -1.825 -20.058 1.00 79.75 77 CYS A N 1
ATOM 503 C CA . CYS A 1 77 ? 7.656 -1.504 -21.474 1.00 79.75 77 CYS A CA 1
ATOM 504 C C . CYS A 1 77 ? 6.679 -0.341 -21.713 1.00 79.75 77 CYS A C 1
ATOM 506 O O . CYS A 1 77 ? 6.494 0.097 -22.847 1.00 79.75 77 CYS A O 1
ATOM 508 N N . GLY A 1 78 ? 6.096 0.210 -20.648 1.00 76.38 78 GLY A N 1
ATOM 509 C CA . GLY A 1 78 ? 5.188 1.355 -20.717 1.00 76.38 78 GLY A CA 1
ATOM 510 C C . GLY A 1 78 ? 3.719 0.989 -20.534 1.00 76.38 78 GLY A C 1
ATOM 511 O O . GLY A 1 78 ? 2.884 1.895 -20.538 1.00 76.38 78 GLY A O 1
ATOM 512 N N . ASP A 1 79 ? 3.422 -0.290 -20.304 1.00 82.06 79 ASP A N 1
ATOM 513 C CA . ASP A 1 79 ? 2.107 -0.766 -19.907 1.00 82.06 79 ASP A CA 1
ATOM 514 C C . ASP A 1 79 ? 2.041 -1.021 -18.389 1.00 82.06 79 ASP A C 1
ATOM 516 O O . ASP A 1 79 ? 3.026 -0.958 -17.642 1.00 82.06 79 ASP A O 1
ATOM 520 N N . VAL A 1 80 ? 0.821 -1.257 -17.908 1.00 88.50 80 VAL A N 1
ATOM 521 C CA . VAL A 1 80 ? 0.524 -1.568 -16.507 1.00 88.50 80 VAL A CA 1
ATOM 522 C C . VAL A 1 80 ? -0.075 -2.966 -16.436 1.00 88.50 80 VAL A C 1
ATOM 524 O O . VAL A 1 80 ? -1.030 -3.275 -17.148 1.00 88.50 80 VAL A O 1
ATOM 527 N N . VAL A 1 81 ? 0.459 -3.789 -15.539 1.00 93.94 81 VAL A N 1
ATOM 528 C CA . VAL A 1 81 ? -0.005 -5.147 -15.253 1.00 93.94 81 VAL A CA 1
ATOM 529 C C . VAL A 1 81 ? -0.765 -5.140 -13.932 1.00 93.94 81 VAL A C 1
ATOM 531 O O . VAL A 1 81 ? -0.295 -4.600 -12.931 1.00 93.94 81 VAL A O 1
ATOM 534 N N . ASP A 1 82 ? -1.958 -5.731 -13.935 1.00 96.12 82 ASP A N 1
ATOM 535 C CA . ASP A 1 82 ? -2.792 -5.909 -12.745 1.00 96.12 82 ASP A CA 1
ATOM 536 C C . ASP A 1 82 ? -2.556 -7.301 -12.142 1.00 96.12 82 ASP A C 1
ATOM 538 O O . ASP A 1 82 ? -2.928 -8.316 -12.730 1.00 96.12 82 ASP A O 1
ATOM 542 N N . CYS A 1 83 ? -1.941 -7.335 -10.960 1.00 96.50 83 CYS A N 1
ATOM 543 C CA . CYS A 1 83 ? -1.667 -8.544 -10.183 1.00 96.50 83 CYS A CA 1
ATOM 544 C C . CYS A 1 83 ? -2.864 -8.988 -9.335 1.00 96.50 83 CYS A C 1
ATOM 546 O O . CYS A 1 83 ? -2.787 -9.981 -8.618 1.00 96.50 83 CYS A O 1
ATOM 548 N N . GLY A 1 84 ? -3.991 -8.279 -9.429 1.00 95.62 84 GLY A N 1
ATOM 549 C CA . GLY A 1 84 ? -5.243 -8.638 -8.788 1.00 95.62 84 GLY A CA 1
ATOM 550 C C . GLY A 1 84 ? -5.387 -8.092 -7.370 1.00 95.62 84 GLY A C 1
ATOM 551 O O . GLY A 1 84 ? -4.723 -7.145 -6.940 1.00 95.62 84 GLY A O 1
ATOM 552 N N . GLN A 1 85 ? -6.336 -8.676 -6.642 1.00 96.25 85 GLN A N 1
ATOM 553 C CA . GLN A 1 85 ? -6.707 -8.266 -5.291 1.00 96.25 85 GLN A CA 1
ATOM 554 C C . GLN A 1 85 ? -6.325 -9.335 -4.276 1.00 96.25 85 GLN A C 1
ATOM 556 O O . GLN A 1 85 ? -6.378 -10.530 -4.567 1.00 96.25 85 GLN A O 1
ATOM 561 N N . CYS A 1 86 ? -6.028 -8.895 -3.056 1.00 96.62 86 CYS A N 1
ATOM 562 C CA . CYS A 1 86 ? -5.760 -9.809 -1.960 1.00 96.62 86 CYS A CA 1
ATOM 563 C C . CYS A 1 86 ? -6.999 -10.614 -1.543 1.00 96.62 86 CYS A C 1
ATOM 565 O O . CYS A 1 86 ? -8.134 -10.135 -1.676 1.00 96.62 86 CYS A O 1
ATOM 567 N N . PRO A 1 87 ? -6.791 -11.818 -0.980 1.00 94.56 87 PRO A N 1
ATOM 568 C CA . PRO A 1 87 ? -7.823 -12.565 -0.281 1.00 94.56 87 PRO A CA 1
ATOM 569 C C . PRO A 1 87 ? -8.568 -11.722 0.761 1.00 94.56 87 PRO A C 1
ATOM 571 O O . PRO A 1 87 ? -8.083 -10.717 1.286 1.00 94.56 87 PRO A O 1
ATOM 574 N N . LYS A 1 88 ? -9.786 -12.156 1.103 1.00 91.00 88 LYS A N 1
ATOM 575 C CA . LYS A 1 88 ? -10.619 -11.452 2.082 1.00 91.00 88 LYS A CA 1
ATOM 576 C C . LYS A 1 88 ? -9.888 -11.319 3.421 1.00 91.00 88 LYS A C 1
ATOM 578 O O . LYS A 1 88 ? -9.598 -12.320 4.066 1.00 91.00 88 LYS A O 1
ATOM 583 N N . GLY A 1 89 ? -9.752 -10.078 3.880 1.00 87.44 89 GLY A N 1
ATOM 584 C CA . GLY A 1 89 ? -9.156 -9.756 5.174 1.00 87.44 89 GLY A CA 1
ATOM 585 C C . GLY A 1 89 ? -7.680 -9.379 5.102 1.00 87.44 89 GLY A C 1
ATOM 586 O O . GLY A 1 89 ? -7.135 -9.032 6.138 1.00 87.44 89 GLY A O 1
ATOM 587 N N . GLU A 1 90 ? -7.064 -9.391 3.922 1.00 94.62 90 GLU A N 1
ATOM 588 C CA . GLU A 1 90 ? -5.698 -8.914 3.696 1.00 94.62 90 GLU A CA 1
ATOM 589 C C . GLU A 1 90 ? -5.708 -7.584 2.937 1.00 94.62 90 GLU A C 1
ATOM 591 O O . GLU A 1 90 ? -6.675 -7.236 2.251 1.00 94.62 90 GLU A O 1
ATOM 596 N N . ILE A 1 91 ? -4.635 -6.813 3.096 1.00 93.62 91 ILE A N 1
ATOM 597 C CA . ILE A 1 91 ? -4.486 -5.488 2.503 1.00 93.62 91 ILE A CA 1
ATOM 598 C C . ILE A 1 91 ? -3.230 -5.486 1.638 1.00 93.62 91 ILE A C 1
ATOM 600 O O . ILE A 1 91 ? -2.134 -5.794 2.104 1.00 93.62 91 ILE A O 1
ATOM 604 N N . CYS A 1 92 ? -3.409 -5.098 0.377 1.00 96.88 92 CYS A N 1
ATOM 605 C CA . CYS A 1 92 ? -2.321 -5.030 -0.582 1.00 96.88 92 CYS A CA 1
ATOM 606 C C . CYS A 1 92 ? -1.318 -3.939 -0.202 1.00 96.88 92 CYS A C 1
ATOM 608 O O . CYS A 1 92 ? -1.696 -2.772 -0.071 1.00 96.88 92 CYS A O 1
ATOM 610 N N . GLY A 1 93 ? -0.045 -4.301 -0.064 1.00 94.50 93 GLY A N 1
ATOM 611 C CA . GLY A 1 93 ? 1.020 -3.338 0.192 1.00 94.50 93 GLY A CA 1
ATOM 612 C C . GLY A 1 93 ? 1.059 -2.790 1.619 1.00 94.50 93 GLY A C 1
ATOM 613 O O . GLY A 1 93 ? 1.640 -1.725 1.821 1.00 94.50 93 GLY A O 1
ATOM 614 N N . LEU A 1 94 ? 0.408 -3.441 2.594 1.00 93.81 94 LEU A N 1
ATOM 615 C CA . LEU A 1 94 ? 0.291 -2.892 3.950 1.00 93.81 94 LEU A CA 1
ATOM 616 C C . LEU A 1 94 ? 1.621 -2.908 4.714 1.00 93.81 94 LEU A C 1
ATOM 618 O O . LEU A 1 94 ? 1.948 -1.918 5.369 1.00 93.81 94 LEU A O 1
ATOM 622 N N . ILE A 1 95 ? 2.362 -4.017 4.661 1.00 92.19 95 ILE A N 1
ATOM 623 C CA . ILE A 1 95 ? 3.679 -4.145 5.299 1.00 92.19 95 ILE A CA 1
ATOM 624 C C . ILE A 1 95 ? 4.748 -4.187 4.212 1.00 92.19 95 ILE A C 1
ATOM 626 O O . ILE A 1 95 ? 5.700 -3.405 4.244 1.00 92.19 95 ILE A O 1
ATOM 630 N N . THR A 1 96 ? 4.563 -5.074 3.237 1.00 93.38 96 THR A N 1
ATOM 631 C CA . THR A 1 96 ? 5.471 -5.258 2.109 1.00 93.38 96 THR A CA 1
ATOM 632 C C . THR A 1 96 ? 4.781 -4.799 0.824 1.00 93.38 96 THR A C 1
ATOM 634 O O . THR A 1 96 ? 3.658 -5.226 0.561 1.00 93.38 96 THR A O 1
ATOM 637 N N . PRO A 1 97 ? 5.411 -3.942 -0.001 1.00 94.31 97 PRO A N 1
ATOM 638 C CA . PRO A 1 97 ? 4.819 -3.479 -1.255 1.00 94.31 97 PRO A CA 1
ATOM 639 C C . PRO A 1 97 ? 4.380 -4.638 -2.151 1.00 94.31 97 PRO A C 1
ATOM 641 O O . PRO A 1 97 ? 5.114 -5.610 -2.300 1.00 94.31 97 PRO A O 1
ATOM 644 N N . PHE A 1 98 ? 3.197 -4.508 -2.758 1.00 95.62 98 PHE A N 1
ATOM 645 C CA . PHE A 1 98 ? 2.613 -5.491 -3.685 1.00 95.62 98 PHE A CA 1
ATOM 646 C C . PHE A 1 98 ? 2.386 -6.897 -3.107 1.00 95.62 98 PHE A C 1
ATOM 648 O O . PHE A 1 98 ? 2.075 -7.818 -3.858 1.00 95.62 98 PHE A O 1
ATOM 655 N N . LYS A 1 99 ? 2.496 -7.068 -1.786 1.00 96.69 99 LYS A N 1
ATOM 656 C CA . LYS A 1 99 ? 2.177 -8.309 -1.076 1.00 96.69 99 LYS A CA 1
ATOM 657 C C . LYS A 1 99 ? 0.855 -8.203 -0.340 1.00 96.69 99 LYS A C 1
ATOM 659 O O . LYS A 1 99 ? 0.420 -7.105 0.022 1.00 96.69 99 LYS A O 1
ATOM 664 N N . CYS A 1 100 ? 0.227 -9.349 -0.117 1.00 96.25 100 CYS A N 1
ATOM 665 C CA . CYS A 1 100 ? -0.986 -9.426 0.672 1.00 96.25 100 CYS A CA 1
ATOM 666 C C . CYS A 1 100 ? -0.647 -9.682 2.133 1.00 96.25 100 CYS A C 1
ATOM 668 O O . CYS A 1 100 ? -0.291 -10.787 2.529 1.00 96.25 100 CYS A O 1
ATOM 670 N N . ASP A 1 101 ? -0.762 -8.635 2.946 1.00 95.19 101 ASP A N 1
ATOM 671 C CA . ASP A 1 101 ? -0.472 -8.725 4.369 1.00 95.19 101 ASP A CA 1
ATOM 672 C C . ASP A 1 101 ? -1.770 -8.661 5.186 1.00 95.19 101 ASP A C 1
ATOM 674 O O . ASP A 1 101 ? -2.647 -7.827 4.908 1.00 95.19 101 ASP A O 1
ATOM 678 N N . PRO A 1 102 ? -1.913 -9.492 6.233 1.00 92.25 102 PRO A N 1
ATOM 679 C CA . PRO A 1 102 ? -3.009 -9.337 7.170 1.00 92.25 102 PRO A CA 1
ATOM 680 C C . PRO A 1 102 ? -2.853 -8.011 7.931 1.00 92.25 102 PRO A C 1
ATOM 682 O O . PRO A 1 102 ? -1.735 -7.618 8.284 1.00 92.25 102 PRO A O 1
ATOM 685 N N . PRO A 1 103 ? -3.960 -7.316 8.243 1.00 88.25 103 PRO A N 1
ATOM 686 C CA . PRO A 1 103 ? -3.911 -6.153 9.105 1.00 88.25 103 PRO A CA 1
ATOM 687 C C . PRO A 1 103 ? -3.345 -6.540 10.477 1.00 88.25 103 PRO A C 1
ATOM 689 O O . PRO A 1 103 ? -3.564 -7.664 10.947 1.00 88.25 103 PRO A O 1
ATOM 692 N N . PRO A 1 104 ? -2.631 -5.622 11.151 1.00 86.25 104 PRO A N 1
ATOM 693 C CA . PRO A 1 104 ? -2.157 -5.874 12.501 1.00 86.25 104 PRO A CA 1
ATOM 694 C C . PRO A 1 104 ? -3.340 -6.208 13.423 1.00 86.25 104 PRO A C 1
ATOM 696 O O . PRO A 1 104 ? -4.452 -5.712 13.206 1.00 86.25 104 PRO A O 1
ATOM 699 N N . PRO A 1 105 ? -3.121 -7.029 14.467 1.00 87.50 105 PRO A N 1
ATOM 700 C CA . PRO A 1 105 ? -4.174 -7.348 15.417 1.00 87.50 105 PRO A CA 1
ATOM 701 C C . PRO A 1 105 ? -4.732 -6.054 16.012 1.00 87.50 105 PRO A C 1
ATOM 703 O O . PRO A 1 105 ? -3.988 -5.219 16.528 1.00 87.50 105 PRO A O 1
ATOM 706 N N . CYS A 1 106 ? -6.050 -5.903 15.929 1.00 89.00 106 CYS A N 1
ATOM 707 C CA . CYS A 1 106 ? -6.761 -4.754 16.459 1.00 89.00 106 CYS A CA 1
ATOM 708 C C . CYS A 1 106 ? -7.562 -5.188 17.683 1.00 89.00 106 CYS A C 1
ATOM 710 O O . CYS A 1 106 ? -8.346 -6.136 17.614 1.00 89.00 106 CYS A O 1
ATOM 712 N N . THR A 1 107 ? -7.342 -4.514 18.809 1.00 92.50 107 THR A N 1
ATOM 713 C CA . THR A 1 107 ? -8.107 -4.737 20.037 1.00 92.50 107 THR A CA 1
ATOM 714 C C . THR A 1 107 ? -9.294 -3.771 20.049 1.00 92.50 107 THR A C 1
ATOM 716 O O . THR A 1 107 ? -9.055 -2.564 20.100 1.00 92.50 107 THR A O 1
ATOM 719 N N . PRO A 1 108 ? -10.547 -4.265 20.007 1.00 92.19 108 PRO A N 1
ATOM 720 C CA . PRO A 1 108 ? -11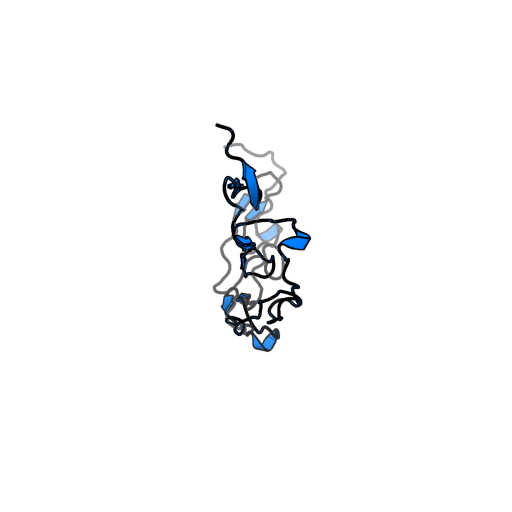.736 -3.416 19.995 1.00 92.19 108 PRO A CA 1
ATOM 721 C C . PRO A 1 108 ? -11.830 -2.538 21.243 1.00 92.19 108 PRO A C 1
ATOM 723 O O . PRO A 1 108 ? -11.707 -3.043 22.360 1.00 92.19 108 PRO A O 1
ATOM 726 N N . LEU A 1 109 ? -12.112 -1.247 21.061 1.00 94.25 109 LEU A N 1
ATOM 727 C CA . LEU A 1 109 ? -12.406 -0.339 22.167 1.00 94.25 109 LEU A CA 1
ATOM 728 C C . LEU A 1 109 ? -13.768 -0.659 22.788 1.00 94.25 109 LEU A C 1
ATOM 730 O O . LEU A 1 109 ? -14.787 -0.767 22.104 1.00 94.25 109 LEU A O 1
ATOM 734 N N . SER A 1 110 ? -13.800 -0.740 24.111 1.00 94.94 110 SER A N 1
ATOM 735 C CA . SER A 1 110 ? -15.018 -0.870 24.901 1.00 94.94 110 SER A CA 1
ATOM 736 C C . SER A 1 110 ? -15.608 0.491 25.276 1.00 94.94 110 SER A C 1
ATOM 738 O O . SER A 1 110 ? -14.927 1.517 25.346 1.00 94.94 110 SER A O 1
ATOM 740 N N . CYS A 1 111 ? -16.898 0.490 25.617 1.00 95.69 111 CYS A N 1
ATOM 741 C CA . CYS A 1 111 ? -17.594 1.675 26.118 1.00 95.69 111 CYS A CA 1
ATOM 742 C C . CYS A 1 111 ? -16.911 2.282 27.348 1.00 95.69 111 CYS A C 1
ATOM 744 O O . CYS A 1 111 ? -16.845 3.501 27.472 1.00 95.69 111 CYS A O 1
ATOM 746 N N . ALA A 1 112 ? -16.361 1.444 28.233 1.00 94.19 112 ALA A N 1
ATOM 747 C CA . ALA A 1 112 ? -15.668 1.899 29.433 1.00 94.19 112 ALA A CA 1
ATOM 748 C C . ALA A 1 112 ? -14.370 2.653 29.104 1.00 94.19 112 ALA A C 1
ATOM 750 O O . ALA A 1 112 ? -14.099 3.684 29.715 1.00 94.19 112 ALA A O 1
ATOM 751 N N . GLU A 1 113 ? -13.604 2.187 28.113 1.00 94.69 113 GLU A N 1
ATOM 752 C CA . GLU A 1 113 ? -12.326 2.797 27.716 1.00 94.69 113 GLU A CA 1
ATOM 753 C C . GLU A 1 113 ? -12.503 4.195 27.119 1.00 94.69 113 GLU A C 1
ATOM 755 O O . GLU A 1 113 ? -11.712 5.092 27.401 1.00 94.69 113 GLU A O 1
ATOM 760 N N . VAL A 1 114 ? -13.579 4.416 26.358 1.00 92.88 114 VAL A N 1
ATOM 761 C CA . VAL A 1 114 ? -13.928 5.745 25.812 1.00 92.88 114 VAL A CA 1
ATOM 762 C C . VAL A 1 114 ? -14.899 6.531 26.715 1.00 92.88 114 VAL A C 1
ATOM 764 O O . VAL A 1 114 ? -15.342 7.642 26.392 1.00 92.88 114 VAL A O 1
ATOM 767 N N . GLY A 1 115 ? -15.262 5.949 27.861 1.00 93.56 115 GLY A N 1
ATOM 768 C CA . GLY A 1 115 ? -16.210 6.473 28.844 1.00 93.56 115 GLY A CA 1
ATOM 769 C C . GLY A 1 115 ? -17.655 6.633 28.350 1.00 93.56 115 GLY A C 1
ATOM 770 O O . GLY A 1 115 ? -18.421 7.363 28.979 1.00 93.56 115 GLY A O 1
ATOM 771 N N . ALA A 1 116 ? -18.028 6.018 27.227 1.00 95.31 116 ALA A N 1
ATOM 772 C CA . ALA A 1 116 ? -19.381 6.060 26.681 1.00 95.31 116 ALA A CA 1
ATOM 773 C C . ALA A 1 116 ? -20.382 5.365 27.618 1.00 95.31 116 ALA A C 1
ATOM 775 O O . ALA A 1 116 ? -20.119 4.291 28.155 1.00 95.31 116 ALA A O 1
ATOM 776 N N . GLN A 1 117 ? -21.539 5.996 27.808 1.00 95.75 117 GLN A N 1
ATOM 777 C CA . GLN A 1 117 ? -22.604 5.555 28.717 1.00 95.75 117 GLN A CA 1
ATOM 778 C C . GLN A 1 117 ? -23.846 5.044 27.981 1.00 95.75 117 GLN A C 1
ATOM 780 O O . GLN A 1 117 ? -24.707 4.422 28.595 1.00 95.75 117 GLN A O 1
ATOM 785 N N . CYS A 1 118 ? -23.979 5.376 26.699 1.00 95.56 118 CYS A N 1
ATOM 786 C CA . CYS A 1 118 ? -25.129 5.051 25.869 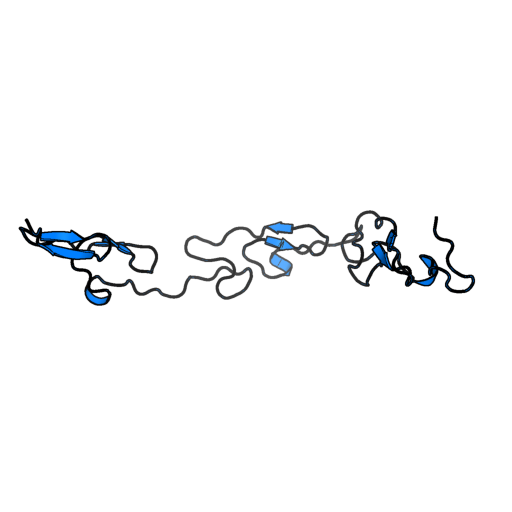1.00 95.56 118 CYS A CA 1
ATOM 787 C C . CYS A 1 118 ? -24.755 5.151 24.388 1.00 95.56 118 CYS A C 1
ATOM 789 O O . CYS A 1 118 ? -23.710 5.706 24.051 1.00 95.56 118 CYS A O 1
ATOM 791 N N . GLY A 1 119 ? -25.626 4.663 23.508 1.00 95.19 119 GLY A N 1
ATOM 792 C CA . GLY A 1 119 ? -25.465 4.803 22.063 1.00 95.19 119 GLY A CA 1
ATOM 793 C C . GLY A 1 119 ? -24.566 3.733 21.448 1.00 95.19 119 GLY A C 1
ATOM 794 O O . GLY A 1 119 ? -24.207 2.749 22.093 1.00 95.19 119 GLY A O 1
ATOM 795 N N . THR A 1 120 ? -24.243 3.905 20.167 1.00 96.00 120 THR A N 1
ATOM 796 C CA . THR A 1 120 ? -23.365 2.996 19.418 1.00 96.00 120 THR A CA 1
ATOM 797 C C . THR A 1 120 ? -22.098 3.738 19.022 1.00 96.00 120 THR A C 1
ATOM 799 O O . THR A 1 120 ? -22.168 4.806 18.419 1.00 96.00 120 THR A O 1
ATOM 802 N N . ILE A 1 121 ? -20.945 3.166 19.353 1.00 94.50 121 ILE A N 1
ATOM 803 C CA . ILE A 1 121 ? -19.624 3.722 19.049 1.00 94.50 121 ILE A CA 1
ATOM 804 C C . ILE A 1 121 ? -18.874 2.811 18.079 1.00 94.50 121 ILE A C 1
ATOM 806 O O . ILE A 1 121 ? -19.127 1.609 18.037 1.00 94.50 121 ILE A O 1
ATOM 810 N N . SER A 1 122 ? -17.938 3.370 17.312 1.00 94.00 122 SER A N 1
ATOM 811 C CA . SER A 1 122 ? -16.951 2.562 16.586 1.00 94.00 122 SER A CA 1
ATOM 812 C C . SER A 1 122 ? -16.001 1.895 17.580 1.00 94.00 122 SER A C 1
ATOM 814 O O . SER A 1 122 ? -15.594 2.526 18.556 1.00 94.00 122 SER A O 1
ATOM 816 N N . ASP A 1 123 ? -15.636 0.643 17.320 1.00 93.06 123 ASP A N 1
ATOM 817 C CA . ASP A 1 123 ? -14.650 -0.086 18.120 1.00 93.06 123 ASP A CA 1
ATOM 818 C C . ASP A 1 123 ? -13.197 0.213 17.705 1.00 93.06 123 ASP A C 1
ATOM 820 O O . ASP A 1 123 ? -12.262 -0.286 18.326 1.00 93.06 123 ASP A O 1
ATOM 824 N N . GLY A 1 124 ? -13.002 1.020 16.654 1.00 90.94 124 GLY A N 1
ATOM 825 C CA . GLY A 1 124 ? -11.688 1.337 16.085 1.00 90.94 124 GLY A CA 1
ATOM 826 C C . GLY A 1 124 ? -11.090 0.239 15.195 1.00 90.94 124 GLY A C 1
ATOM 827 O O . GLY A 1 124 ? -10.079 0.482 14.544 1.00 90.94 124 GLY A O 1
ATOM 828 N N . CYS A 1 125 ? -11.734 -0.925 15.107 1.00 91.25 125 CYS A N 1
ATOM 829 C CA . CYS A 1 125 ? -11.300 -2.112 14.367 1.00 91.25 125 CYS A CA 1
ATOM 830 C C . CYS A 1 125 ? -12.229 -2.461 13.192 1.00 91.25 125 CYS A C 1
ATOM 832 O O . CYS A 1 125 ? -12.126 -3.537 12.603 1.00 91.25 125 CYS A O 1
ATOM 834 N N . GLY A 1 126 ? -13.137 -1.548 12.837 1.00 88.31 126 GLY A N 1
ATOM 835 C CA . GLY A 1 126 ? -14.079 -1.705 11.728 1.00 88.31 126 GLY A CA 1
ATOM 836 C C . GLY A 1 126 ? -15.436 -2.288 12.126 1.00 88.31 126 GLY A C 1
ATOM 837 O O . GLY A 1 126 ? -16.264 -2.517 11.247 1.00 88.31 126 GLY A O 1
ATOM 838 N N . SER A 1 127 ? -15.688 -2.496 13.421 1.00 91.94 127 SER A N 1
ATOM 839 C CA . SER A 1 127 ? -17.004 -2.856 13.958 1.00 91.94 127 SER A CA 1
ATOM 840 C C . SER A 1 127 ? -17.543 -1.759 14.885 1.00 91.94 127 SER A C 1
ATOM 842 O O . SER A 1 127 ? -16.975 -0.674 15.026 1.00 91.94 127 SER A O 1
ATOM 844 N N . THR A 1 128 ? -18.697 -2.015 15.500 1.00 94.88 128 THR A N 1
ATOM 845 C CA . THR A 1 128 ? -19.338 -1.085 16.436 1.00 94.88 128 THR A CA 1
ATOM 846 C C . THR A 1 128 ? -19.696 -1.770 17.746 1.00 94.88 128 THR A C 1
ATOM 848 O O . THR A 1 128 ? -20.109 -2.930 17.740 1.00 94.88 128 THR A O 1
ATOM 851 N N . VAL A 1 129 ? -19.637 -1.031 18.853 1.00 95.62 129 VAL A N 1
ATOM 852 C CA . VAL A 1 129 ? -20.054 -1.478 20.187 1.00 95.62 129 VAL A CA 1
ATOM 853 C C . VAL A 1 129 ? -21.280 -0.690 20.638 1.00 95.62 129 VAL A C 1
ATOM 855 O O . VAL A 1 129 ? -21.325 0.532 20.513 1.00 95.62 129 VAL A O 1
ATOM 858 N N . ASN A 1 130 ? -22.277 -1.390 21.181 1.00 95.88 130 ASN A N 1
ATOM 859 C CA . ASN A 1 130 ? -23.464 -0.776 21.770 1.00 95.88 130 ASN A CA 1
ATOM 860 C C . ASN A 1 130 ? -23.257 -0.573 23.279 1.00 95.88 130 ASN A C 1
ATOM 862 O O . ASN A 1 130 ? -23.107 -1.538 24.027 1.00 95.88 130 ASN A O 1
ATOM 866 N N . CYS A 1 131 ? -23.274 0.684 23.715 1.00 95.94 131 CYS A N 1
ATOM 867 C CA . CYS A 1 131 ? -23.078 1.107 25.100 1.00 95.94 131 CYS A CA 1
ATOM 868 C C . CYS A 1 131 ? -24.381 1.210 25.900 1.00 95.94 131 CYS A C 1
ATOM 870 O O . CYS A 1 131 ? -24.377 1.692 27.028 1.00 95.94 131 CYS A O 1
ATOM 872 N N . GLY A 1 132 ? -25.492 0.743 25.332 1.00 94.38 132 GLY A N 1
ATOM 873 C CA . GLY A 1 132 ? -26.799 0.702 25.968 1.00 94.38 132 GLY A CA 1
ATOM 874 C C . GLY A 1 132 ? -27.583 2.004 25.830 1.00 94.38 132 GLY A C 1
ATOM 875 O O . GLY A 1 132 ? -27.336 2.842 24.960 1.00 94.38 132 GLY A O 1
ATOM 876 N N . THR A 1 133 ? -28.578 2.154 26.696 1.00 94.69 133 THR A N 1
ATOM 877 C CA . THR A 1 133 ? -29.485 3.304 26.736 1.00 94.69 133 THR A CA 1
ATOM 878 C C . THR A 1 133 ? -29.356 4.042 28.058 1.00 94.69 133 THR A C 1
ATOM 880 O O . THR A 1 133 ? -28.985 3.456 29.074 1.00 94.69 133 THR A O 1
ATOM 883 N N . CYS A 1 134 ? -29.725 5.320 28.065 1.00 94.88 134 CYS A N 1
ATOM 884 C CA . CYS A 1 134 ? -29.713 6.103 29.290 1.00 94.88 134 CYS A CA 1
ATOM 885 C C . CYS A 1 134 ? -30.815 5.686 30.278 1.00 94.88 134 CYS A C 1
ATOM 887 O O . CYS A 1 134 ? -31.873 5.215 29.851 1.00 94.88 134 CYS A O 1
ATOM 889 N N . PRO A 1 135 ? -30.592 5.877 31.592 1.00 92.56 135 PRO A N 1
ATOM 890 C CA . PRO A 1 135 ? -31.627 5.721 32.609 1.00 92.56 135 PRO A CA 1
ATOM 891 C C . PRO A 1 135 ? -32.832 6.643 32.367 1.00 92.56 135 PRO A C 1
ATOM 893 O O . PRO A 1 135 ? -32.729 7.662 31.682 1.00 92.56 135 PRO A O 1
ATOM 896 N N . ASN A 1 136 ? -33.972 6.317 32.984 1.00 90.31 136 ASN A N 1
ATOM 897 C CA . ASN A 1 136 ? -35.202 7.110 32.873 1.00 90.31 136 ASN A CA 1
ATOM 898 C C . ASN A 1 136 ? -34.966 8.598 33.188 1.00 90.31 136 ASN A C 1
ATOM 900 O O . ASN A 1 136 ? -34.325 8.937 34.182 1.00 90.31 136 ASN A O 1
ATOM 904 N N . GLY A 1 137 ? -35.530 9.477 32.353 1.00 87.75 137 GLY A N 1
ATOM 905 C CA . GLY A 1 137 ? -35.389 10.934 32.482 1.00 87.75 137 GLY A CA 1
ATOM 906 C C . GLY A 1 137 ? -34.094 11.509 31.894 1.00 87.75 137 GLY A C 1
ATOM 907 O O . GLY A 1 137 ? -33.844 12.705 32.028 1.00 87.75 137 GLY A O 1
ATOM 908 N N . GLN A 1 138 ? -33.271 10.688 31.237 1.00 93.50 138 GLN A N 1
ATOM 909 C CA . GLN A 1 138 ? -32.063 11.127 30.540 1.00 93.50 138 GLN A CA 1
ATOM 910 C C . GLN A 1 138 ? -32.127 10.770 29.055 1.00 93.50 138 GLN A C 1
ATOM 912 O O . GLN A 1 138 ? -32.722 9.768 28.662 1.00 93.50 138 GLN A O 1
ATOM 917 N N . THR A 1 139 ? -31.482 11.590 28.230 1.00 93.19 139 THR A N 1
ATOM 918 C CA . THR A 1 139 ? -31.329 11.362 26.791 1.00 93.19 139 THR A CA 1
ATOM 919 C C . THR A 1 139 ? -29.866 11.090 26.469 1.00 93.19 139 THR A C 1
ATOM 921 O O . THR A 1 139 ? -28.965 11.661 27.089 1.00 93.19 139 THR A O 1
ATOM 924 N N . CYS A 1 140 ? -29.631 10.209 25.497 1.00 95.12 140 CYS A N 1
ATOM 925 C CA . CYS A 1 140 ? -28.290 9.969 24.988 1.00 95.12 140 CYS A CA 1
ATOM 926 C C . CYS A 1 140 ? -27.877 11.117 24.067 1.00 95.12 140 CYS A C 1
ATOM 928 O O . CYS A 1 140 ? -28.502 11.336 23.031 1.00 95.12 140 CYS A O 1
ATOM 930 N N . ILE A 1 141 ? -26.827 11.848 24.435 1.00 94.00 141 ILE A N 1
ATOM 931 C CA . ILE A 1 141 ? -26.246 12.865 23.562 1.00 94.00 141 ILE A CA 1
ATOM 932 C C . ILE A 1 141 ? -25.342 12.155 22.557 1.00 94.00 141 ILE A C 1
ATOM 934 O O . ILE A 1 141 ? -24.220 11.788 22.898 1.00 94.00 141 ILE A O 1
ATOM 938 N N . GLU A 1 142 ? -25.801 11.995 21.316 1.00 89.62 142 GLU A N 1
ATOM 939 C CA . GLU A 1 142 ? -25.084 11.241 20.271 1.00 89.62 142 GLU A CA 1
ATOM 940 C C . GLU A 1 142 ? -23.660 11.759 20.011 1.00 89.62 142 GLU A C 1
ATOM 942 O O . GLU A 1 142 ? -22.749 10.978 19.754 1.00 89.62 142 GLU A O 1
ATOM 947 N N . SER A 1 143 ? -23.425 13.069 20.155 1.00 90.06 143 SER A N 1
ATOM 948 C CA . SER A 1 143 ? -22.099 13.667 19.945 1.00 90.06 143 SER A CA 1
ATOM 949 C C . SER A 1 143 ? -21.077 13.329 21.033 1.00 90.06 143 SER A C 1
ATOM 951 O O . SER A 1 143 ? -19.877 13.445 20.797 1.00 90.06 143 SER A O 1
ATOM 953 N N . THR A 1 144 ? -21.521 12.918 22.224 1.00 92.00 144 THR A N 1
ATOM 954 C CA . THR A 1 144 ? -20.628 12.581 23.347 1.00 92.00 144 THR A CA 1
ATOM 955 C C . THR A 1 144 ? -20.827 11.159 23.869 1.00 92.00 144 THR A C 1
ATOM 957 O O . THR A 1 144 ? -20.027 10.685 24.678 1.00 92.00 144 THR A O 1
ATOM 960 N N . ASN A 1 145 ? -21.871 10.459 23.416 1.00 94.81 145 ASN A N 1
ATOM 961 C CA . ASN A 1 145 ? -22.300 9.159 23.932 1.00 94.81 145 ASN A CA 1
ATOM 962 C C . ASN A 1 145 ? -22.430 9.168 25.466 1.00 94.81 145 ASN A C 1
ATOM 964 O O . ASN A 1 145 ? -22.056 8.215 26.153 1.00 94.81 145 ASN A O 1
ATOM 968 N N . ARG A 1 146 ? -22.889 10.300 26.018 1.00 94.94 146 ARG A N 1
ATOM 969 C CA . ARG A 1 146 ? -23.134 10.506 27.450 1.00 94.94 146 ARG A CA 1
ATOM 970 C C . ARG A 1 146 ? -24.613 10.718 27.699 1.00 94.94 146 ARG A C 1
ATOM 972 O O . ARG A 1 146 ? -25.321 11.298 26.874 1.00 94.94 146 ARG A O 1
ATOM 979 N N . CYS A 1 147 ? -25.050 10.288 28.870 1.00 94.31 147 CYS A N 1
ATOM 980 C CA . CYS A 1 147 ? -26.399 10.539 29.322 1.00 94.31 147 CYS A CA 1
ATOM 981 C C . CYS A 1 147 ? -26.481 11.910 29.977 1.00 94.31 147 CYS A C 1
ATOM 983 O O . CYS A 1 147 ? -25.728 12.221 30.900 1.00 94.31 147 CYS A O 1
ATOM 985 N N . ALA A 1 148 ? -27.410 12.726 29.497 1.00 92.44 148 ALA A N 1
ATOM 986 C CA . ALA A 1 148 ? -27.718 14.012 30.096 1.00 92.44 148 ALA A CA 1
ATOM 987 C C . ALA A 1 148 ? -29.207 14.086 30.420 1.00 92.44 148 ALA A C 1
ATOM 989 O O . ALA A 1 148 ? -30.047 13.582 29.671 1.00 92.44 148 ALA A O 1
ATOM 990 N N . GLY A 1 149 ? -29.530 14.709 31.553 1.00 85.81 149 GLY A N 1
ATOM 991 C CA . GLY A 1 149 ? -30.911 15.031 31.888 1.00 85.81 149 GLY A CA 1
ATOM 992 C C . GLY A 1 149 ? -31.484 16.017 30.877 1.00 85.81 149 GLY A C 1
ATOM 993 O O . GLY A 1 149 ? -30.788 16.927 30.426 1.00 85.81 149 GLY A O 1
ATOM 994 N N . VAL A 1 150 ? -32.756 15.840 30.538 1.00 73.50 150 VAL A N 1
ATOM 995 C CA . VAL A 1 150 ? -33.531 16.907 29.904 1.00 73.50 150 VAL A CA 1
ATOM 996 C C . VAL A 1 150 ? -33.730 17.997 30.955 1.00 73.50 150 VAL A C 1
ATOM 998 O O . VAL A 1 150 ? -34.462 17.809 31.922 1.00 73.50 150 VAL A O 1
ATOM 1001 N N . VAL A 1 151 ? -32.994 19.100 30.820 1.00 63.59 151 VAL A N 1
ATOM 1002 C CA . VAL A 1 151 ? -33.333 20.345 31.514 1.00 63.59 151 VAL A CA 1
ATOM 1003 C C . VAL A 1 151 ? -34.579 20.896 30.831 1.00 63.59 151 VAL A C 1
ATOM 1005 O O . VAL A 1 151 ? -34.503 21.326 29.681 1.00 63.59 151 VAL A O 1
ATOM 1008 N N . GLU A 1 152 ? -35.717 20.787 31.515 1.00 56.47 152 GLU A N 1
ATOM 1009 C CA . GLU A 1 152 ? -36.938 21.527 31.172 1.00 56.47 152 GLU A CA 1
ATOM 1010 C C . GLU A 1 152 ? -36.807 23.005 31.553 1.00 56.47 152 GLU A C 1
ATOM 1012 O O . GLU A 1 152 ? -36.287 23.291 32.660 1.00 56.47 152 GLU A O 1
#

Secondary structure (DSSP, 8-state):
--PPPTT-----HHHHT--SSEEE-SSS-EEEPPPPSTT-EETSSSTTSEESSSSTT--PPPTTTTT--SSEEE-SSS-EEE---PPTT-EETSSSTTSEEPPPP--PPPTTTTT--SSEEE-SSSSEEE---PPTTEEEETTTTEEEE---

Sequence (152 aa):
MRRLPAGRQAAGLEAQGAECGAIGDGCGDIIQCGPCPEGQVCGATEPNKCGGPGGPGCEPLSCEDVDAECGSIGDGCGDVVDCGQCPKGEICGLITPFKCDPPPPCTPLSCAEVGAQCGTISDGCGSTVNCGTCPNGQTCIESTNRCAGVVE